Protein AF-A0A832UYL4-F1 (afdb_monomer)

Secondary structure (DSSP, 8-state):
-HHHHHHHHHHHHHHHHTSHHHHT---HHHHHSSHHHHHHHHTGGGGHHHHHHHTTS--TT-HHHHHIIIIIHHHHHHHHHGGG----GGGTT-HHHHHHHHHHHHHHHGGGT---

Radius of gyration: 13.64 Å; Cα contacts (8 Å, |Δi|>4): 101; chains: 1; bounding box: 33×24×33 Å

Foldseek 3Di:
DLLVLLVVLVVVLLVQCPDPVNVVDPDLVSSCPDPSLVVLLVSALLSLVVLLVLLVDDCVVPVSSVSCLQRNSLVSLCSRCPPVDDDDPVCPPVRVVSSVVSSVSSVVCVVVSDDD

Structure (mmCIF, N/CA/C/O backbone):
data_AF-A0A832UYL4-F1
#
_entry.id   AF-A0A832UY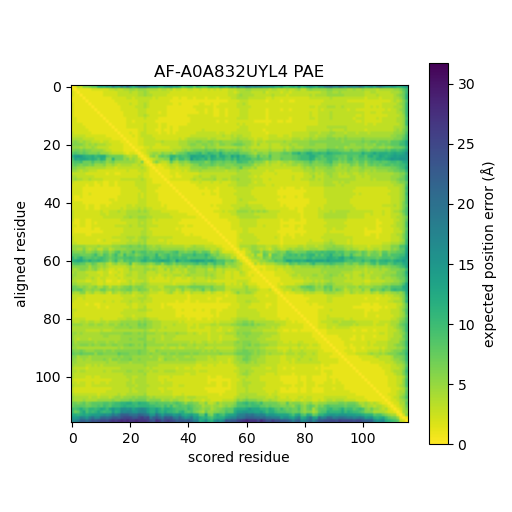L4-F1
#
loop_
_atom_site.group_PDB
_atom_site.id
_atom_site.type_symbol
_atom_site.label_atom_id
_atom_site.label_alt_id
_atom_site.label_comp_id
_atom_site.label_asym_id
_atom_site.label_entity_id
_atom_site.label_seq_id
_atom_site.pdbx_PDB_ins_code
_atom_site.Cartn_x
_atom_site.Cartn_y
_atom_site.Cartn_z
_atom_site.occupancy
_atom_site.B_iso_or_equiv
_atom_site.auth_seq_id
_atom_site.auth_comp_id
_atom_site.auth_asym_id
_atom_site.auth_atom_id
_atom_site.pdbx_PDB_model_num
ATOM 1 N N . MET A 1 1 ? 6.364 4.573 18.363 1.00 83.88 1 MET A N 1
ATOM 2 C CA . MET A 1 1 ? 4.891 4.455 18.246 1.00 83.88 1 MET A CA 1
ATOM 3 C C . MET A 1 1 ? 4.547 3.668 16.977 1.00 83.88 1 MET A C 1
ATOM 5 O O . MET A 1 1 ? 5.468 3.338 16.229 1.00 83.88 1 MET A O 1
ATOM 9 N N . LEU A 1 2 ? 3.274 3.304 16.748 1.00 91.81 2 LEU A N 1
ATOM 10 C CA . LEU A 1 2 ? 2.846 2.585 15.532 1.00 91.81 2 LEU A CA 1
ATOM 11 C C . LEU A 1 2 ? 3.261 3.348 14.267 1.00 91.81 2 LEU A C 1
ATOM 13 O O . LEU A 1 2 ? 3.890 2.775 13.386 1.00 91.81 2 LEU A O 1
ATOM 17 N N . GLU A 1 3 ? 2.991 4.653 14.239 1.00 94.12 3 GLU A N 1
ATOM 18 C CA . GLU A 1 3 ? 3.334 5.545 13.130 1.00 94.12 3 GLU A CA 1
ATOM 19 C C . GLU A 1 3 ? 4.841 5.567 12.822 1.00 94.12 3 GLU A C 1
ATOM 21 O O . GLU A 1 3 ? 5.224 5.388 11.671 1.00 94.12 3 GLU A O 1
ATOM 26 N N . ASP A 1 4 ? 5.713 5.675 13.833 1.00 95.81 4 ASP A N 1
ATOM 27 C CA . ASP A 1 4 ? 7.173 5.616 13.622 1.00 95.81 4 ASP A CA 1
ATOM 28 C C . ASP A 1 4 ? 7.602 4.285 12.995 1.00 95.81 4 ASP A C 1
ATOM 30 O O . ASP A 1 4 ? 8.466 4.231 12.119 1.00 95.81 4 ASP A O 1
ATOM 34 N N . THR A 1 5 ? 6.989 3.191 13.456 1.00 96.50 5 THR A N 1
ATOM 35 C CA . THR A 1 5 ? 7.285 1.848 12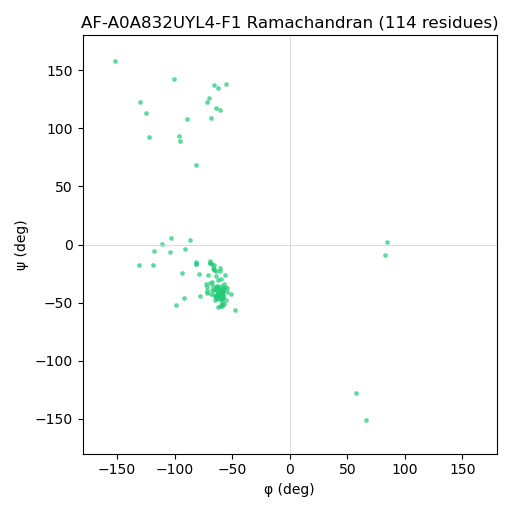.949 1.00 96.50 5 THR A CA 1
ATOM 36 C C . THR A 1 5 ? 6.802 1.709 11.513 1.00 96.50 5 THR A C 1
ATOM 38 O O . THR A 1 5 ? 7.524 1.159 10.683 1.00 96.50 5 THR A O 1
ATOM 41 N N . PHE A 1 6 ? 5.612 2.224 11.211 1.00 96.88 6 PHE A N 1
ATOM 42 C CA . PHE A 1 6 ? 5.048 2.259 9.871 1.00 96.88 6 PHE A CA 1
ATOM 43 C C . PHE A 1 6 ? 5.931 3.072 8.924 1.00 96.88 6 PHE A C 1
ATOM 45 O O . PHE A 1 6 ? 6.380 2.531 7.920 1.00 96.88 6 PHE A O 1
ATOM 52 N N . ASN A 1 7 ? 6.268 4.314 9.280 1.00 95.75 7 ASN A N 1
ATOM 53 C CA . ASN A 1 7 ? 7.092 5.202 8.460 1.00 95.75 7 ASN A CA 1
ATOM 54 C C . ASN A 1 7 ? 8.470 4.597 8.178 1.00 95.75 7 ASN A C 1
ATOM 56 O O . ASN A 1 7 ? 8.870 4.510 7.021 1.00 95.75 7 ASN A O 1
ATOM 60 N N . LYS A 1 8 ? 9.139 4.058 9.206 1.00 97.25 8 LYS A N 1
ATOM 61 C CA . LYS A 1 8 ? 10.405 3.338 9.017 1.00 97.25 8 LYS A CA 1
ATOM 62 C C . LYS A 1 8 ? 10.250 2.146 8.068 1.00 97.25 8 LYS A C 1
ATOM 64 O O . LYS A 1 8 ? 11.108 1.908 7.227 1.00 97.25 8 LYS A O 1
ATOM 69 N N . THR A 1 9 ? 9.162 1.391 8.203 1.00 97.31 9 THR A N 1
ATOM 70 C CA . THR A 1 9 ? 8.906 0.224 7.349 1.00 97.31 9 THR A CA 1
ATOM 71 C C . THR A 1 9 ? 8.597 0.642 5.905 1.00 97.31 9 THR A C 1
ATOM 73 O O . THR A 1 9 ? 8.998 -0.049 4.975 1.00 97.31 9 THR A O 1
ATOM 76 N N . ILE A 1 10 ? 7.948 1.790 5.687 1.00 95.88 10 ILE A N 1
ATOM 77 C CA . ILE A 1 10 ? 7.758 2.367 4.349 1.00 95.88 10 ILE A CA 1
ATOM 78 C C . ILE A 1 10 ? 9.095 2.753 3.724 1.00 95.88 10 ILE 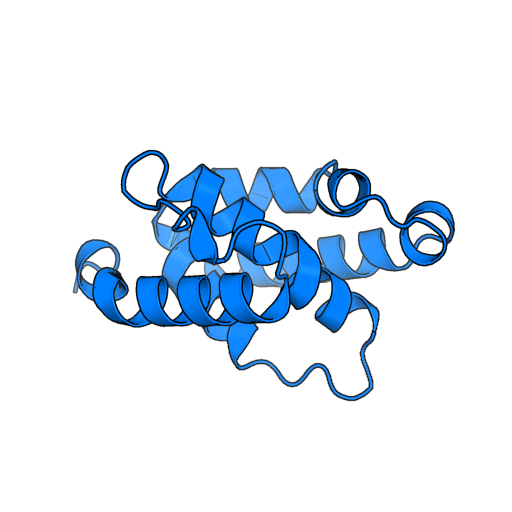A C 1
ATOM 80 O O . ILE A 1 10 ? 9.325 2.411 2.568 1.00 95.88 10 ILE A O 1
ATOM 84 N N . ASP A 1 11 ? 9.993 3.385 4.477 1.00 95.75 11 ASP A N 1
ATOM 85 C CA . ASP A 1 11 ? 11.326 3.723 3.974 1.00 95.75 11 ASP A CA 1
ATOM 86 C C . ASP A 1 11 ? 12.112 2.453 3.602 1.00 95.75 11 ASP A C 1
ATOM 88 O O . ASP A 1 11 ? 12.681 2.367 2.516 1.00 95.75 11 ASP A O 1
ATOM 92 N N . GLU A 1 12 ? 12.060 1.410 4.440 1.00 97.12 12 GLU A N 1
ATOM 93 C CA . GLU A 1 12 ? 12.646 0.095 4.136 1.00 97.12 12 GLU A CA 1
ATOM 94 C C . GLU A 1 12 ? 12.030 -0.541 2.872 1.00 97.12 12 GLU A C 1
ATOM 96 O O . GLU A 1 12 ? 12.728 -1.197 2.093 1.00 97.12 12 GLU A O 1
ATOM 101 N N . TRP A 1 13 ? 10.730 -0.348 2.638 1.00 96.25 13 TRP A N 1
ATOM 102 C CA . TRP A 1 13 ? 10.053 -0.850 1.442 1.00 96.25 13 TRP A CA 1
ATOM 103 C C . TRP A 1 13 ? 10.448 -0.075 0.179 1.00 96.25 13 TRP A C 1
ATOM 105 O O . TRP A 1 13 ? 10.675 -0.681 -0.870 1.00 96.25 13 TRP A O 1
ATOM 115 N N . ILE A 1 14 ? 10.585 1.246 0.282 1.00 94.19 14 ILE A N 1
ATOM 116 C CA . ILE A 1 14 ? 11.092 2.107 -0.792 1.00 94.19 14 ILE A CA 1
ATOM 117 C C . ILE A 1 14 ? 12.515 1.677 -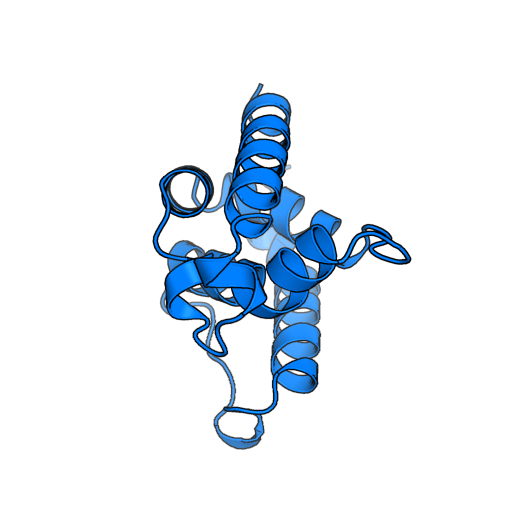1.168 1.00 94.19 14 ILE A C 1
ATOM 119 O O . ILE A 1 14 ? 12.794 1.464 -2.346 1.00 94.19 14 ILE A O 1
ATOM 123 N N . GLU A 1 15 ? 13.393 1.456 -0.184 1.00 94.94 15 GLU A N 1
ATOM 124 C CA . GLU A 1 15 ? 14.747 0.938 -0.421 1.00 94.94 15 GLU A CA 1
ATOM 125 C C . GLU A 1 15 ? 14.737 -0.450 -1.072 1.00 94.94 15 GLU A C 1
ATOM 127 O O . GLU A 1 15 ? 15.530 -0.719 -1.973 1.00 94.94 15 GLU A O 1
ATOM 132 N N . HIS A 1 16 ? 13.819 -1.338 -0.674 1.00 94.38 16 HIS A N 1
ATOM 133 C CA . HIS A 1 16 ? 13.634 -2.614 -1.369 1.00 94.38 16 HIS A CA 1
ATOM 134 C C . HIS A 1 16 ? 13.266 -2.392 -2.836 1.00 94.38 16 HIS A C 1
ATOM 136 O O . HIS A 1 16 ? 13.860 -3.027 -3.701 1.00 94.38 16 HIS A O 1
ATOM 142 N N . CYS A 1 17 ? 12.365 -1.453 -3.130 1.00 92.06 17 CYS A N 1
ATOM 143 C CA . CYS A 1 17 ? 11.952 -1.161 -4.498 1.00 92.06 17 CYS A CA 1
ATOM 144 C C . CYS A 1 17 ? 13.076 -0.577 -5.362 1.00 92.06 17 CYS A C 1
ATOM 146 O O . CYS A 1 17 ? 13.006 -0.743 -6.574 1.00 92.06 17 CYS A O 1
ATOM 148 N N . LYS A 1 18 ? 14.135 0.018 -4.793 1.00 92.19 18 LYS A N 1
ATOM 149 C CA . LYS A 1 18 ? 15.305 0.520 -5.551 1.00 92.19 18 LYS A CA 1
ATOM 150 C C . LYS A 1 18 ? 16.126 -0.573 -6.232 1.00 92.19 18 LYS A C 1
ATOM 152 O O . LYS A 1 18 ? 16.938 -0.274 -7.108 1.00 92.19 18 LYS A O 1
ATOM 157 N N . LYS A 1 19 ? 15.978 -1.834 -5.821 1.00 91.06 19 LYS A N 1
ATOM 158 C CA . LYS A 1 19 ? 16.821 -2.915 -6.338 1.00 91.06 19 LYS A CA 1
ATOM 159 C C . LYS A 1 19 ? 16.561 -3.153 -7.839 1.00 91.06 19 LYS A C 1
ATOM 161 O O . LYS A 1 19 ? 15.395 -3.179 -8.250 1.00 91.06 19 LYS A O 1
ATOM 166 N N . PRO A 1 20 ? 17.606 -3.362 -8.665 1.00 88.44 20 PRO A N 1
ATOM 167 C CA . PRO A 1 20 ? 17.464 -3.512 -10.116 1.00 88.44 20 PRO A CA 1
ATOM 168 C C . PRO A 1 20 ? 16.473 -4.598 -10.544 1.00 88.44 20 PRO A C 1
ATOM 170 O O . PRO A 1 20 ? 15.730 -4.414 -11.502 1.00 88.44 20 PRO A O 1
ATOM 173 N N . GLU A 1 21 ? 16.419 -5.716 -9.823 1.00 88.56 21 GLU A N 1
ATOM 174 C CA . GLU A 1 21 ? 15.508 -6.828 -10.096 1.00 88.56 21 GLU A CA 1
ATOM 175 C C . GLU A 1 21 ? 14.024 -6.468 -9.946 1.00 88.56 21 GLU A C 1
ATOM 177 O O . GLU A 1 21 ? 13.174 -7.131 -10.535 1.00 88.56 21 GLU A O 1
ATOM 182 N N . ILE A 1 22 ? 13.704 -5.422 -9.182 1.00 87.19 22 ILE A N 1
ATOM 183 C CA . ILE A 1 22 ? 12.338 -4.912 -9.030 1.00 87.19 22 ILE A CA 1
ATOM 184 C C . ILE A 1 22 ? 12.088 -3.821 -10.062 1.00 87.19 22 ILE A C 1
ATOM 186 O O . ILE A 1 22 ? 11.088 -3.878 -10.769 1.00 87.19 22 ILE A O 1
ATOM 190 N N . GLN A 1 23 ? 13.032 -2.890 -10.207 1.00 81.88 23 GLN A N 1
ATOM 191 C CA . GLN A 1 23 ? 12.965 -1.780 -11.163 1.00 81.88 23 GLN A CA 1
ATOM 192 C C . GLN A 1 23 ? 12.811 -2.245 -12.619 1.00 81.88 23 GLN A C 1
ATOM 194 O O . GLN A 1 23 ? 12.102 -1.622 -13.405 1.00 81.88 23 GLN A O 1
ATOM 199 N N . LEU A 1 24 ? 13.472 -3.346 -12.987 1.00 80.56 24 LEU A N 1
ATOM 200 C CA . LEU A 1 24 ? 13.456 -3.898 -14.344 1.00 80.56 24 LEU A CA 1
ATOM 201 C C . LEU A 1 24 ? 12.337 -4.927 -14.567 1.00 80.56 24 LEU A C 1
ATOM 203 O O . LEU A 1 24 ? 12.185 -5.436 -15.678 1.00 80.56 24 LEU A O 1
ATOM 207 N N . SER A 1 25 ? 11.574 -5.266 -13.527 1.00 80.38 25 SER A N 1
ATOM 208 C CA . SER A 1 25 ? 10.550 -6.306 -13.584 1.00 80.38 25 SER A CA 1
ATOM 209 C C . SER A 1 25 ? 9.152 -5.724 -13.730 1.00 80.38 25 SER A C 1
ATOM 211 O O . SER A 1 25 ? 8.789 -4.742 -13.095 1.00 80.38 25 SER A O 1
ATOM 213 N N . SER A 1 26 ? 8.309 -6.399 -14.511 1.00 72.31 26 SER A N 1
ATOM 214 C CA . SER A 1 26 ? 6.871 -6.115 -14.581 1.00 72.31 26 SER A CA 1
ATOM 215 C C . SER A 1 26 ? 6.060 -6.852 -13.503 1.00 72.31 26 SER A C 1
ATOM 217 O O . SER A 1 26 ? 4.828 -6.833 -13.529 1.00 72.31 26 SER A O 1
ATOM 219 N N . SER A 1 27 ? 6.720 -7.576 -12.590 1.00 83.38 27 SER A N 1
ATOM 220 C CA . SER A 1 27 ? 6.057 -8.418 -11.594 1.00 83.38 27 SER A CA 1
ATOM 221 C C . SER A 1 27 ? 5.733 -7.651 -10.313 1.00 83.38 27 SER A C 1
ATOM 223 O O . SER A 1 27 ? 6.595 -7.425 -9.464 1.00 83.38 27 SER A O 1
ATOM 225 N N . ILE A 1 28 ? 4.442 -7.371 -10.110 1.00 82.12 28 ILE A N 1
ATOM 226 C CA . ILE A 1 28 ? 3.897 -6.811 -8.857 1.00 82.12 28 ILE A CA 1
ATOM 227 C C . ILE A 1 28 ? 4.241 -7.698 -7.647 1.00 82.12 28 ILE A C 1
ATOM 229 O O . ILE A 1 28 ? 4.334 -7.222 -6.517 1.00 82.12 28 ILE A O 1
ATOM 233 N N . GLN A 1 29 ? 4.452 -8.999 -7.862 1.00 87.69 29 GLN A N 1
ATOM 234 C CA . GLN A 1 29 ? 4.781 -9.923 -6.782 1.00 87.69 29 GLN A CA 1
ATOM 235 C C . GLN A 1 29 ? 6.113 -9.574 -6.109 1.00 87.69 29 GLN A C 1
ATOM 237 O O . GLN A 1 29 ? 6.200 -9.685 -4.894 1.00 87.69 29 GLN A O 1
ATOM 242 N N . LEU A 1 30 ? 7.109 -9.085 -6.854 1.00 90.50 30 LEU A N 1
ATOM 243 C CA . LEU A 1 30 ? 8.419 -8.723 -6.293 1.00 90.50 30 LEU A CA 1
ATOM 244 C C . LEU A 1 30 ? 8.365 -7.462 -5.421 1.00 90.50 30 LEU A C 1
ATOM 246 O O . LEU A 1 30 ? 9.158 -7.315 -4.492 1.00 90.50 30 LEU A O 1
ATOM 250 N N . VAL A 1 31 ? 7.397 -6.580 -5.684 1.00 90.25 31 VAL A N 1
ATOM 251 C CA . VAL A 1 31 ? 7.115 -5.421 -4.827 1.00 90.25 31 VAL A CA 1
ATOM 252 C C . VAL A 1 31 ? 6.582 -5.889 -3.470 1.00 90.25 31 VAL A C 1
ATOM 254 O O . VAL A 1 31 ? 6.911 -5.294 -2.451 1.00 90.25 31 VAL A O 1
ATOM 257 N N . ARG A 1 32 ? 5.790 -6.967 -3.440 1.00 93.44 32 ARG A N 1
ATOM 258 C CA . ARG A 1 32 ? 5.119 -7.480 -2.231 1.00 93.44 32 ARG A CA 1
ATOM 259 C C . ARG A 1 32 ? 5.901 -8.567 -1.493 1.00 93.44 32 ARG A C 1
ATOM 261 O O . ARG A 1 32 ? 5.681 -8.773 -0.304 1.00 93.44 32 ARG A O 1
ATOM 268 N N . ASP A 1 33 ? 6.785 -9.288 -2.175 1.00 93.19 33 ASP A N 1
ATOM 269 C CA . ASP A 1 33 ? 7.562 -10.370 -1.573 1.00 93.19 33 ASP A CA 1
ATOM 270 C C . ASP A 1 33 ? 8.784 -9.834 -0.820 1.00 93.19 33 ASP A C 1
ATOM 272 O O . ASP A 1 33 ? 9.937 -9.989 -1.223 1.00 93.19 33 ASP A O 1
ATOM 276 N N . CYS A 1 34 ? 8.519 -9.133 0.279 1.00 94.50 34 CYS A N 1
ATOM 277 C CA . CYS A 1 34 ? 9.547 -8.562 1.131 1.00 94.50 34 CYS A CA 1
ATOM 278 C C . CYS A 1 34 ? 9.077 -8.432 2.583 1.00 94.50 34 CYS A C 1
ATOM 280 O O . CYS A 1 34 ? 7.880 -8.391 2.881 1.00 94.50 34 CYS A O 1
ATOM 282 N N . GLU A 1 35 ? 10.041 -8.363 3.503 1.00 97.00 35 GLU A N 1
ATOM 283 C CA . GLU A 1 35 ? 9.765 -8.171 4.931 1.00 97.00 35 GLU A CA 1
ATOM 284 C C . GLU A 1 35 ? 9.013 -6.866 5.233 1.00 97.00 35 GLU A C 1
ATOM 286 O O . GLU A 1 35 ? 8.051 -6.923 6.001 1.00 97.00 35 GLU A O 1
ATOM 291 N N . PRO A 1 36 ? 9.344 -5.710 4.617 1.00 97.19 36 PRO A N 1
ATOM 292 C CA . PRO A 1 36 ? 8.605 -4.477 4.869 1.00 97.19 36 PRO A CA 1
ATOM 293 C C . PRO A 1 36 ? 7.106 -4.582 4.563 1.00 97.19 36 PRO A C 1
ATOM 295 O O . PRO A 1 36 ? 6.277 -4.174 5.377 1.00 97.19 36 PRO A O 1
ATOM 298 N N . TYR A 1 37 ? 6.746 -5.210 3.439 1.00 96.94 37 TYR A N 1
ATOM 299 C CA . TYR A 1 37 ? 5.351 -5.467 3.083 1.00 96.94 37 TYR A CA 1
ATOM 300 C C . TYR A 1 37 ? 4.645 -6.316 4.145 1.00 96.94 37 TYR A C 1
ATOM 302 O O . TYR A 1 37 ? 3.612 -5.913 4.683 1.00 96.94 37 TYR A O 1
ATOM 310 N N . ARG A 1 38 ? 5.229 -7.474 4.492 1.00 97.56 38 ARG A N 1
ATOM 311 C CA . ARG A 1 38 ? 4.667 -8.393 5.498 1.00 97.56 38 ARG A CA 1
ATOM 312 C C . ARG A 1 38 ? 4.499 -7.710 6.849 1.00 97.56 38 ARG A C 1
ATOM 314 O O . ARG A 1 38 ? 3.491 -7.905 7.526 1.00 97.56 38 ARG A O 1
ATOM 321 N N . LYS A 1 39 ? 5.462 -6.871 7.224 1.00 97.69 39 LYS A N 1
ATOM 322 C CA . LYS A 1 39 ? 5.441 -6.122 8.474 1.00 97.69 39 LYS A CA 1
ATOM 323 C C . LYS A 1 39 ? 4.313 -5.092 8.502 1.00 97.69 39 LYS A C 1
ATOM 325 O O . LYS A 1 39 ? 3.606 -5.044 9.502 1.00 97.69 39 LYS A O 1
ATOM 330 N N . ILE A 1 40 ? 4.077 -4.344 7.422 1.00 97.25 40 ILE A N 1
ATOM 331 C CA . ILE A 1 40 ? 2.925 -3.429 7.327 1.00 97.25 40 ILE A CA 1
ATOM 332 C C . ILE A 1 40 ? 1.606 -4.201 7.436 1.00 97.25 40 ILE A C 1
ATOM 334 O O . ILE A 1 40 ? 0.739 -3.808 8.211 1.00 97.25 40 ILE A O 1
ATOM 338 N N . VAL A 1 41 ? 1.465 -5.326 6.728 1.00 97.12 41 VAL A N 1
ATOM 339 C CA . VAL A 1 41 ? 0.265 -6.178 6.827 1.00 97.12 41 VAL A CA 1
ATOM 340 C C . VAL A 1 41 ? 0.055 -6.680 8.261 1.00 97.12 41 VAL A C 1
ATOM 342 O O . VAL A 1 41 ? -1.068 -6.657 8.761 1.00 97.12 41 VAL A O 1
ATOM 345 N N . SER A 1 42 ? 1.128 -7.064 8.960 1.00 96.75 42 SER A N 1
ATOM 346 C CA . SER A 1 42 ? 1.055 -7.558 10.343 1.00 96.75 42 SER A CA 1
ATOM 347 C C . SER A 1 42 ? 0.613 -6.509 11.370 1.00 96.75 42 SER A C 1
ATOM 349 O O . SER A 1 42 ? 0.127 -6.877 12.436 1.00 96.75 42 SER A O 1
ATOM 351 N N . MET A 1 43 ? 0.731 -5.213 11.050 1.00 95.56 43 MET A N 1
ATOM 352 C CA . MET A 1 43 ? 0.174 -4.133 11.878 1.00 95.56 43 MET A CA 1
ATOM 353 C C . MET A 1 43 ? -1.364 -4.119 11.842 1.00 95.56 43 MET A C 1
ATOM 355 O O . MET A 1 43 ? -2.003 -3.510 12.697 1.00 95.56 43 MET A O 1
ATOM 359 N N . GLY A 1 44 ? -1.973 -4.804 10.870 1.00 94.25 44 GLY A N 1
ATOM 360 C CA . GLY A 1 44 ? -3.410 -5.010 10.794 1.00 94.25 44 GLY A CA 1
ATOM 361 C C . GLY A 1 44 ? -4.197 -3.722 10.558 1.00 94.25 44 GLY A C 1
ATOM 362 O O . GLY A 1 44 ? -3.734 -2.775 9.924 1.00 94.25 44 GLY A O 1
ATOM 363 N N . ARG A 1 45 ? -5.437 -3.699 11.057 1.00 93.38 45 ARG A N 1
ATOM 364 C CA . ARG A 1 45 ? -6.417 -2.632 10.783 1.00 93.38 45 ARG A CA 1
ATOM 365 C C . ARG A 1 45 ? -5.944 -1.244 11.218 1.00 93.38 45 ARG A C 1
ATOM 367 O O . ARG A 1 45 ? -6.298 -0.265 10.569 1.00 93.38 45 ARG A O 1
ATOM 374 N N . GLU A 1 46 ? -5.108 -1.163 12.250 1.00 91.88 46 GLU A N 1
ATOM 375 C CA . GLU A 1 46 ? -4.555 0.097 12.759 1.00 91.88 46 GLU A CA 1
ATOM 376 C C . GLU A 1 46 ? -3.615 0.787 11.756 1.00 91.88 46 GLU A C 1
ATOM 378 O O . GLU A 1 46 ? -3.424 1.998 11.827 1.00 91.88 46 GLU A O 1
ATOM 383 N N . ALA A 1 47 ? -3.060 0.052 10.785 1.00 94.69 47 ALA A N 1
ATOM 384 C CA . ALA A 1 47 ? -2.237 0.634 9.728 1.00 94.69 47 ALA A CA 1
ATOM 385 C C . ALA A 1 47 ? -3.056 1.243 8.579 1.00 94.69 47 ALA A C 1
ATOM 387 O O . ALA A 1 47 ? -2.510 2.031 7.809 1.00 94.69 47 ALA A O 1
ATOM 388 N N . LEU A 1 48 ? -4.351 0.925 8.441 1.00 94.69 48 LEU A N 1
ATOM 389 C CA . LEU A 1 48 ? -5.166 1.403 7.314 1.00 94.69 48 LEU A CA 1
ATOM 390 C C . LEU A 1 48 ? -5.241 2.939 7.201 1.00 94.69 48 LEU A C 1
ATOM 392 O O . LEU A 1 48 ? -5.118 3.435 6.078 1.00 94.69 48 LEU A O 1
ATOM 396 N N . PRO A 1 49 ? -5.369 3.717 8.298 1.00 93.06 49 PRO A N 1
ATOM 397 C CA . PRO A 1 49 ? -5.323 5.178 8.221 1.00 93.06 49 PRO A CA 1
ATOM 398 C C . PRO A 1 49 ? -3.983 5.701 7.690 1.00 93.06 49 PRO A C 1
ATOM 400 O O . PRO A 1 49 ? -3.954 6.644 6.902 1.00 93.06 49 PRO A O 1
ATOM 403 N N . LEU A 1 50 ? -2.874 5.058 8.063 1.00 94.50 50 LEU A N 1
ATOM 404 C CA . LEU A 1 50 ? -1.531 5.425 7.604 1.00 94.50 50 LEU A CA 1
ATOM 405 C C . LEU A 1 50 ? -1.328 5.048 6.127 1.00 94.50 50 LEU A C 1
ATOM 407 O O . LEU A 1 50 ? -0.835 5.850 5.338 1.00 94.50 50 LEU A O 1
ATOM 411 N N . VAL A 1 51 ? -1.805 3.868 5.714 1.00 95.12 51 VAL A N 1
ATOM 412 C CA . VAL A 1 51 ? -1.851 3.444 4.302 1.00 95.12 51 VAL A CA 1
ATOM 413 C C . VAL A 1 51 ? -2.667 4.427 3.465 1.00 95.12 51 VAL A C 1
ATOM 415 O O . VAL A 1 51 ? -2.266 4.777 2.356 1.00 95.12 51 VAL A O 1
ATOM 418 N N . ARG A 1 52 ? -3.789 4.927 3.995 1.00 93.88 52 ARG A N 1
ATOM 419 C CA . ARG A 1 52 ? -4.605 5.929 3.307 1.00 93.88 52 ARG A CA 1
ATOM 420 C C . ARG A 1 52 ? -3.841 7.230 3.070 1.00 93.88 52 ARG A C 1
ATOM 422 O O . ARG A 1 52 ? -3.957 7.788 1.979 1.00 93.88 52 ARG A O 1
ATOM 429 N N . GLN A 1 53 ? -3.060 7.701 4.040 1.00 92.00 53 GLN A N 1
ATOM 430 C CA . GLN A 1 53 ? -2.250 8.916 3.887 1.00 92.00 53 GLN A CA 1
ATOM 431 C C . GLN A 1 53 ? -1.196 8.778 2.779 1.00 92.00 53 GLN A C 1
ATOM 433 O O . GLN A 1 53 ? -0.892 9.755 2.096 1.00 92.00 53 GLN A O 1
ATOM 438 N N . LEU A 1 54 ? -0.686 7.566 2.527 1.00 92.62 54 LEU A N 1
ATOM 439 C CA . LEU A 1 54 ? 0.286 7.338 1.454 1.00 92.62 54 LEU A CA 1
ATOM 440 C C . LEU A 1 54 ? -0.276 7.616 0.057 1.00 92.62 54 LEU A C 1
ATOM 442 O O . LEU A 1 54 ? 0.497 8.010 -0.807 1.00 92.62 54 LEU A O 1
ATOM 446 N N . TYR A 1 55 ? -1.586 7.484 -0.169 1.00 89.56 55 TYR A N 1
ATOM 447 C CA . TYR A 1 55 ? -2.217 7.840 -1.450 1.00 89.56 55 TYR A CA 1
ATOM 448 C C . TYR A 1 55 ? -2.244 9.350 -1.744 1.00 89.56 55 TYR A C 1
ATOM 450 O O . TYR A 1 55 ? -2.553 9.737 -2.871 1.00 89.56 55 TYR A O 1
ATOM 458 N N . ASP A 1 56 ? -1.987 10.197 -0.744 1.00 88.69 56 ASP A N 1
ATOM 459 C CA . ASP A 1 56 ? -1.885 11.655 -0.905 1.00 88.69 56 ASP A CA 1
ATOM 460 C C . ASP A 1 56 ? -0.431 12.141 -0.880 1.00 88.69 56 ASP A C 1
ATOM 462 O O . ASP A 1 56 ? -0.165 13.321 -1.107 1.00 88.69 56 ASP A O 1
ATOM 466 N N . ARG A 1 57 ? 0.521 11.246 -0.591 1.00 88.69 57 ARG A N 1
ATOM 467 C CA . ARG A 1 57 ? 1.937 11.596 -0.539 1.00 88.69 57 ARG A CA 1
ATOM 468 C C . ARG A 1 57 ? 2.425 11.891 -1.951 1.00 88.69 57 ARG A C 1
ATOM 470 O O . ARG A 1 57 ? 2.270 11.059 -2.845 1.00 88.69 57 ARG A O 1
ATOM 477 N N . ASP A 1 58 ? 3.028 13.059 -2.133 1.00 82.81 58 ASP A N 1
ATOM 478 C CA . ASP A 1 58 ? 3.594 13.429 -3.422 1.00 82.81 58 ASP A CA 1
ATOM 479 C C . ASP A 1 58 ? 4.736 12.472 -3.784 1.00 82.81 58 ASP A C 1
ATOM 481 O O . ASP A 1 58 ? 5.739 12.365 -3.076 1.00 82.81 58 ASP A O 1
ATOM 485 N N . SER A 1 59 ? 4.546 11.746 -4.879 1.00 82.25 59 SER A N 1
ATOM 486 C CA . SER A 1 59 ? 5.540 10.857 -5.468 1.00 82.25 59 SER A CA 1
ATOM 487 C C . SER A 1 59 ? 6.194 11.475 -6.701 1.00 82.25 59 SER A C 1
ATOM 489 O O . SER A 1 59 ? 6.952 10.796 -7.400 1.00 82.25 59 SER A O 1
ATOM 491 N N . SER A 1 60 ? 5.895 12.740 -7.020 1.00 78.19 60 SER A N 1
ATOM 492 C CA . SER A 1 60 ? 6.528 13.439 -8.128 1.00 78.19 60 SER A CA 1
ATOM 493 C C . SER A 1 60 ? 8.039 13.516 -7.873 1.00 78.19 60 SER A C 1
ATOM 495 O O . SER A 1 60 ? 8.518 14.050 -6.877 1.00 78.19 60 SER A O 1
ATOM 497 N N . GLY A 1 61 ? 8.813 12.856 -8.738 1.00 77.69 61 GLY A N 1
ATOM 498 C CA . GLY A 1 61 ? 10.266 12.736 -8.587 1.00 77.69 61 GLY A CA 1
ATOM 499 C C . GLY A 1 61 ? 10.765 11.598 -7.684 1.00 77.69 61 GLY A C 1
ATOM 500 O O . GLY A 1 61 ? 11.977 11.457 -7.548 1.00 77.69 61 GLY A O 1
ATOM 501 N N . ASN A 1 62 ? 9.888 10.760 -7.117 1.00 85.62 62 ASN A N 1
ATOM 502 C CA . ASN A 1 62 ? 10.268 9.550 -6.379 1.00 85.62 62 ASN A CA 1
ATOM 503 C C . ASN A 1 62 ? 9.605 8.318 -7.014 1.00 85.62 62 ASN A C 1
ATOM 505 O O . ASN A 1 62 ? 8.462 7.970 -6.705 1.00 85.62 62 ASN A O 1
ATOM 509 N N . PHE A 1 63 ? 10.328 7.680 -7.937 1.00 84.62 63 PHE A N 1
ATOM 510 C CA . PHE A 1 63 ? 9.831 6.530 -8.692 1.00 84.62 63 PHE A CA 1
ATOM 511 C C . PHE A 1 63 ? 9.534 5.332 -7.783 1.00 84.62 63 PHE A C 1
ATOM 513 O O . PHE A 1 63 ? 8.567 4.609 -7.979 1.00 84.62 63 PHE A O 1
ATOM 520 N N . GLU A 1 64 ? 10.325 5.114 -6.743 1.00 89.12 64 GLU A N 1
ATOM 521 C CA . GLU A 1 64 ? 10.146 3.971 -5.856 1.00 89.12 64 GLU A CA 1
ATOM 522 C C . GLU A 1 64 ? 8.913 4.125 -4.967 1.00 89.12 64 GLU A C 1
ATOM 524 O O . GLU A 1 64 ? 8.181 3.158 -4.752 1.00 89.12 64 GLU A O 1
ATOM 529 N N . LEU A 1 65 ? 8.620 5.349 -4.518 1.00 85.62 65 LEU A N 1
ATOM 530 C CA . LEU A 1 65 ? 7.360 5.649 -3.842 1.00 85.62 65 LEU A CA 1
ATOM 531 C C . LEU A 1 65 ? 6.161 5.476 -4.786 1.00 85.62 65 LEU A C 1
ATOM 533 O O . LEU A 1 65 ? 5.139 4.940 -4.355 1.00 85.62 65 LEU A O 1
ATOM 537 N N . SER A 1 66 ? 6.281 5.859 -6.063 1.00 85.00 66 SER A N 1
ATOM 538 C CA . SER A 1 66 ? 5.200 5.644 -7.035 1.00 85.00 66 SER A CA 1
ATOM 539 C C . SER A 1 66 ? 4.981 4.157 -7.340 1.00 85.00 66 SER A C 1
ATOM 541 O O . SER A 1 66 ? 3.838 3.737 -7.502 1.00 85.00 66 SER A O 1
ATOM 543 N N . VAL A 1 67 ? 6.032 3.330 -7.315 1.00 85.94 67 VAL A N 1
ATOM 544 C CA . VAL A 1 67 ? 5.918 1.862 -7.381 1.00 85.94 67 VAL A CA 1
ATOM 545 C C . VAL A 1 67 ? 5.188 1.309 -6.154 1.00 85.94 67 VAL A C 1
ATOM 547 O O . VAL A 1 67 ? 4.289 0.479 -6.300 1.00 85.94 67 VAL A O 1
ATOM 550 N N . VAL A 1 68 ? 5.519 1.778 -4.945 1.00 88.31 68 VAL A N 1
ATOM 551 C CA . VAL A 1 68 ? 4.815 1.368 -3.715 1.00 88.31 68 VAL A CA 1
ATOM 552 C C . VAL A 1 68 ? 3.331 1.743 -3.782 1.00 88.31 68 VAL A C 1
ATOM 554 O O . VAL A 1 68 ? 2.484 0.896 -3.490 1.00 88.31 68 VAL A O 1
ATOM 557 N N . GLN A 1 69 ? 2.998 2.963 -4.214 1.00 85.12 69 GLN A N 1
ATOM 558 C CA . GLN A 1 69 ? 1.612 3.415 -4.401 1.00 85.12 69 GLN A CA 1
ATOM 559 C C . GLN A 1 69 ? 0.877 2.575 -5.462 1.00 85.12 69 GLN A C 1
ATOM 561 O O . GLN A 1 69 ? -0.133 1.944 -5.143 1.00 85.12 69 GLN A O 1
ATOM 566 N N . GLY A 1 70 ? 1.479 2.474 -6.653 1.00 80.81 70 GLY A N 1
ATOM 567 C CA . GLY A 1 70 ? 0.994 1.779 -7.852 1.00 80.81 70 GLY A CA 1
ATOM 568 C C . GLY A 1 70 ? 0.711 0.294 -7.675 1.00 80.81 70 GLY A C 1
ATOM 569 O O . GLY A 1 70 ? -0.226 -0.270 -8.250 1.00 80.81 70 GLY A O 1
ATOM 570 N N . HIS A 1 71 ? 1.575 -0.378 -6.918 1.00 82.12 71 HIS A N 1
ATOM 571 C CA . HIS A 1 71 ? 1.680 -1.835 -6.953 1.00 82.12 71 HIS A CA 1
ATOM 572 C C . HIS A 1 71 ? 1.663 -2.484 -5.566 1.00 82.12 71 HIS A C 1
ATOM 574 O O . HIS A 1 71 ? 1.389 -3.681 -5.452 1.00 82.12 71 HIS A O 1
ATOM 580 N N . GLY A 1 72 ? 1.917 -1.715 -4.508 1.00 89.00 72 GLY A N 1
ATOM 581 C CA . GLY A 1 72 ? 2.007 -2.211 -3.139 1.00 89.00 72 GLY A CA 1
ATOM 582 C C . GLY A 1 72 ? 0.736 -1.999 -2.320 1.00 89.00 72 GLY A C 1
ATOM 583 O O . GLY A 1 72 ? 0.218 -2.954 -1.734 1.00 89.00 72 GLY A O 1
ATOM 584 N N . LEU A 1 73 ? 0.222 -0.764 -2.273 1.00 93.69 73 LEU A N 1
ATOM 585 C CA . LEU A 1 73 ? -0.811 -0.365 -1.303 1.00 93.69 73 LEU A CA 1
ATOM 586 C C . LEU A 1 73 ? -2.122 -1.144 -1.454 1.00 93.69 73 LEU A C 1
ATOM 588 O O . LEU A 1 73 ? -2.683 -1.591 -0.456 1.00 93.69 73 LEU A O 1
ATOM 592 N N . LEU A 1 74 ? -2.570 -1.399 -2.688 1.00 94.12 74 LEU A N 1
ATOM 593 C CA . LEU A 1 74 ? -3.737 -2.251 -2.955 1.00 94.12 74 LEU A CA 1
ATOM 594 C C . LEU A 1 74 ? -3.593 -3.642 -2.311 1.00 94.12 74 LEU A C 1
ATOM 596 O O . LEU A 1 74 ? -4.557 -4.182 -1.766 1.00 94.12 74 LEU A O 1
ATOM 600 N N . GLY A 1 75 ? -2.393 -4.227 -2.377 1.00 94.00 75 GLY A N 1
ATOM 601 C CA . GLY A 1 75 ? -2.100 -5.525 -1.771 1.00 94.00 75 GLY A CA 1
ATOM 602 C C . GLY A 1 75 ? -2.227 -5.479 -0.253 1.00 94.00 75 GLY A C 1
ATOM 603 O O . GLY A 1 75 ? -2.911 -6.325 0.321 1.00 94.00 75 GLY A O 1
ATOM 604 N N . VAL A 1 76 ? -1.650 -4.446 0.366 1.00 96.25 76 VAL A N 1
ATOM 605 C CA . VAL A 1 76 ? -1.739 -4.204 1.813 1.00 96.25 76 VAL A CA 1
ATOM 606 C C . VAL A 1 76 ? -3.195 -4.088 2.259 1.00 96.25 76 VAL A C 1
ATOM 608 O O . VAL A 1 76 ? -3.614 -4.796 3.172 1.00 96.25 76 VAL A O 1
ATOM 611 N N . VAL A 1 77 ? -3.990 -3.246 1.588 1.00 95.88 77 VAL A N 1
ATOM 612 C CA . VAL A 1 77 ? -5.409 -3.054 1.929 1.00 95.88 77 VAL A CA 1
ATOM 613 C C . VAL A 1 77 ? -6.171 -4.366 1.817 1.00 95.88 77 VAL A C 1
ATOM 615 O O . VAL A 1 77 ? -6.905 -4.720 2.733 1.00 95.88 77 VAL A O 1
ATOM 618 N N . ARG A 1 78 ? -5.968 -5.120 0.732 1.00 94.88 78 ARG A N 1
A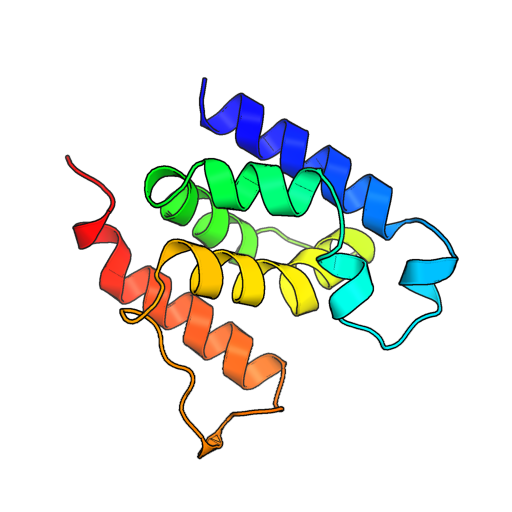TOM 619 C CA . ARG A 1 78 ? -6.643 -6.404 0.526 1.00 94.88 78 ARG A CA 1
ATOM 620 C C . ARG A 1 78 ? -6.281 -7.436 1.593 1.00 94.88 78 ARG A C 1
ATOM 622 O O . ARG A 1 78 ? -7.157 -8.173 2.026 1.00 94.88 78 ARG A O 1
ATOM 629 N N . GLU A 1 79 ? -5.019 -7.512 2.005 1.00 95.69 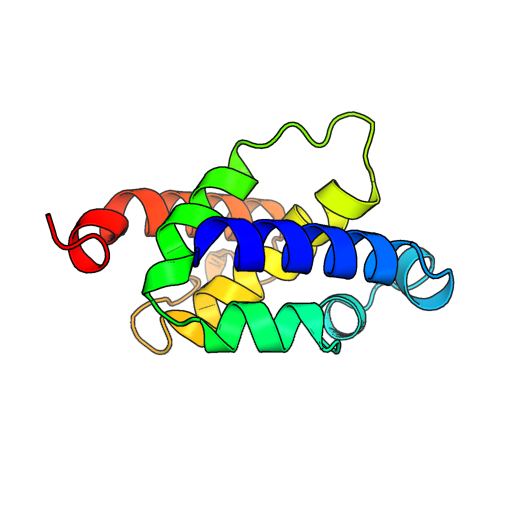79 GLU A N 1
ATOM 630 C CA . GLU A 1 79 ? -4.592 -8.474 3.028 1.00 95.69 79 GLU A CA 1
ATOM 631 C C . GLU A 1 79 ? -5.071 -8.093 4.434 1.00 95.69 79 GLU A C 1
ATOM 633 O O . GLU A 1 79 ? -5.428 -8.977 5.207 1.00 95.69 79 GLU A O 1
ATOM 638 N N . ILE A 1 80 ? -5.154 -6.798 4.753 1.00 95.50 80 ILE A N 1
ATOM 639 C CA . ILE A 1 80 ? -5.649 -6.330 6.056 1.00 95.50 80 ILE A CA 1
ATOM 640 C C . ILE A 1 80 ? 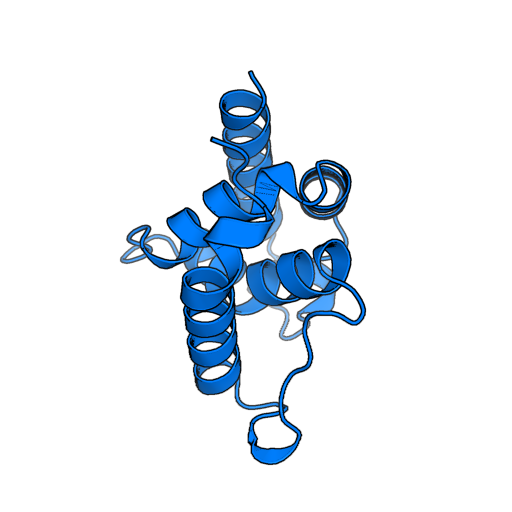-7.182 -6.388 6.146 1.00 95.50 80 ILE A C 1
ATOM 642 O O . ILE A 1 80 ? -7.730 -6.793 7.173 1.00 95.50 80 ILE A O 1
ATOM 646 N N . ALA A 1 81 ? -7.886 -5.942 5.104 1.00 93.94 81 ALA A N 1
ATOM 647 C CA . ALA A 1 81 ? -9.348 -5.884 5.088 1.00 93.94 81 ALA A CA 1
ATOM 648 C C . ALA A 1 81 ? -9.989 -7.253 4.810 1.00 93.94 81 ALA A C 1
ATOM 650 O O . ALA A 1 81 ? -11.122 -7.491 5.224 1.00 93.94 81 ALA A O 1
ATOM 651 N N . GLY A 1 82 ? -9.272 -8.158 4.137 1.00 92.88 82 GLY A N 1
ATOM 652 C CA . GLY A 1 82 ? -9.783 -9.478 3.783 1.00 92.88 82 GLY A CA 1
ATOM 653 C C . GLY A 1 82 ? -11.065 -9.377 2.955 1.00 92.88 82 GLY A C 1
ATOM 654 O O . GLY A 1 82 ? -11.116 -8.656 1.958 1.00 92.88 82 GLY A O 1
ATOM 655 N N . ASP A 1 83 ? -12.110 -10.078 3.391 1.00 93.12 83 ASP A N 1
ATOM 656 C CA . ASP A 1 83 ? -13.393 -10.149 2.683 1.00 93.12 83 ASP A CA 1
ATOM 657 C C . ASP A 1 83 ? -14.174 -8.820 2.665 1.00 93.12 83 ASP A C 1
ATOM 659 O O . ASP A 1 83 ? -15.044 -8.645 1.809 1.00 93.12 83 ASP A O 1
ATOM 663 N N . ASP A 1 84 ? -13.835 -7.860 3.538 1.00 93.12 84 ASP A N 1
ATOM 664 C CA . ASP A 1 84 ? -14.469 -6.531 3.581 1.00 93.12 84 ASP A CA 1
ATOM 665 C C . ASP A 1 84 ? -14.121 -5.669 2.346 1.00 93.12 84 ASP A C 1
ATOM 667 O O . ASP A 1 84 ? -14.776 -4.655 2.073 1.00 93.12 84 ASP A O 1
ATOM 671 N N . PHE A 1 85 ? -13.089 -6.057 1.587 1.00 94.94 85 PHE A N 1
ATOM 672 C CA . PHE A 1 85 ? -12.592 -5.323 0.430 1.00 94.94 85 PHE A CA 1
ATOM 673 C C . PHE A 1 85 ? -12.556 -6.193 -0.829 1.00 94.94 85 PHE A C 1
ATOM 675 O O . PHE A 1 85 ? -11.750 -7.113 -0.964 1.00 94.94 85 PHE A O 1
ATOM 682 N N . GLN A 1 86 ? -13.393 -5.853 -1.813 1.00 94.88 86 GLN A N 1
ATOM 683 C CA . GLN A 1 86 ? -13.462 -6.579 -3.079 1.00 94.88 86 GLN A CA 1
ATOM 684 C C . GLN A 1 86 ? -13.376 -5.640 -4.278 1.00 94.88 86 GLN A C 1
ATOM 686 O O . GLN A 1 86 ? -14.224 -4.775 -4.471 1.00 94.88 86 GLN A O 1
ATOM 691 N N . ILE A 1 87 ? -12.382 -5.870 -5.140 1.00 93.81 87 ILE A N 1
ATOM 692 C CA . ILE A 1 87 ? -12.262 -5.159 -6.416 1.00 93.81 87 ILE A CA 1
ATOM 693 C C . ILE A 1 87 ? -13.349 -5.644 -7.392 1.00 93.81 87 ILE A C 1
ATOM 695 O O . ILE A 1 87 ? -13.362 -6.842 -7.732 1.00 93.81 87 ILE A O 1
ATOM 699 N N . PRO A 1 88 ? -14.206 -4.737 -7.908 1.00 95.69 88 PRO A N 1
ATOM 700 C CA . PRO A 1 88 ? -15.194 -5.060 -8.931 1.00 95.69 88 PRO A CA 1
ATOM 701 C C . PRO A 1 88 ? -14.553 -5.699 -10.166 1.00 95.69 88 PRO A C 1
ATOM 703 O O . PRO A 1 88 ? -13.515 -5.243 -10.642 1.00 95.69 88 PRO A O 1
ATOM 706 N N . GLN A 1 89 ? -15.185 -6.732 -10.735 1.00 94.56 89 GLN A N 1
ATOM 707 C CA . GLN A 1 89 ? -14.639 -7.419 -11.917 1.00 94.56 89 GLN A CA 1
ATOM 708 C C . GLN A 1 89 ? -14.378 -6.472 -13.096 1.00 9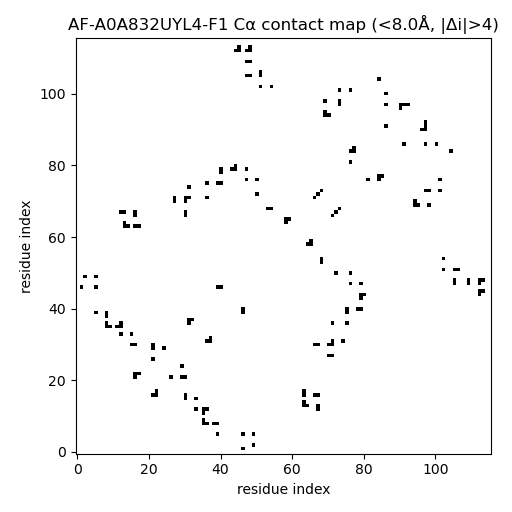4.56 89 GLN A C 1
ATOM 710 O O . GLN A 1 89 ? -13.366 -6.627 -13.771 1.00 94.56 89 GLN A O 1
ATOM 715 N N . ALA A 1 90 ? -15.240 -5.472 -13.299 1.00 96.69 90 ALA A N 1
ATOM 716 C CA . ALA A 1 90 ? -15.153 -4.523 -14.411 1.00 96.69 90 ALA A CA 1
ATOM 717 C C . ALA A 1 90 ? -13.854 -3.694 -14.439 1.00 96.69 90 ALA A C 1
ATOM 719 O O . ALA A 1 90 ? -13.468 -3.201 -15.499 1.00 96.69 90 ALA A O 1
ATOM 720 N N . ILE A 1 91 ? -13.185 -3.545 -13.290 1.00 94.69 91 ILE A N 1
ATOM 721 C CA . ILE A 1 91 ? -11.963 -2.740 -13.157 1.00 94.69 91 ILE A CA 1
ATOM 722 C C . ILE A 1 91 ? -10.715 -3.597 -12.899 1.00 94.69 91 ILE A C 1
ATOM 724 O O . ILE A 1 91 ? -9.614 -3.068 -12.762 1.00 94.69 91 ILE A O 1
ATOM 728 N N . ARG A 1 92 ? -10.846 -4.931 -12.839 1.00 88.88 92 ARG A N 1
ATOM 729 C CA . ARG A 1 92 ? -9.700 -5.823 -12.609 1.00 88.88 92 ARG A CA 1
ATOM 730 C C . ARG A 1 92 ? -8.680 -5.699 -13.738 1.00 88.88 92 ARG A C 1
ATOM 732 O O . ARG A 1 92 ? -9.030 -5.714 -14.912 1.00 88.88 92 ARG A O 1
ATOM 739 N N . GLY A 1 93 ? -7.406 -5.604 -13.365 1.00 85.94 93 GLY A N 1
ATOM 740 C CA . GLY A 1 93 ? -6.292 -5.432 -14.305 1.00 85.94 93 GLY A CA 1
ATOM 741 C C . GLY A 1 93 ? -6.063 -3.985 -14.747 1.00 85.94 93 GLY A C 1
ATOM 742 O O . GLY A 1 93 ? -5.025 -3.692 -15.331 1.00 85.94 93 GLY A O 1
ATOM 743 N N . LYS A 1 94 ? -6.972 -3.062 -14.416 1.00 90.25 94 LYS A N 1
ATOM 744 C CA . LYS A 1 94 ? -6.815 -1.637 -14.702 1.00 90.25 94 LYS A CA 1
ATOM 745 C C . LYS A 1 94 ? -6.236 -0.925 -13.483 1.00 90.25 94 LYS A C 1
ATOM 747 O O . LYS A 1 94 ? -6.978 -0.487 -12.609 1.00 90.25 94 LYS A O 1
ATOM 752 N N . VAL A 1 95 ? -4.906 -0.863 -13.410 1.00 84.25 95 VAL A N 1
ATOM 753 C CA . VAL A 1 95 ? -4.154 -0.413 -12.219 1.00 84.25 95 VAL A CA 1
ATOM 754 C C . VAL A 1 95 ? -4.710 0.894 -11.648 1.00 84.25 95 VAL A C 1
ATOM 756 O O . VAL A 1 95 ? -5.187 0.893 -10.519 1.00 84.25 95 VAL A O 1
ATOM 759 N N . THR A 1 96 ? -4.790 1.950 -12.460 1.00 86.81 96 THR A N 1
ATOM 760 C CA . THR A 1 96 ? -5.272 3.268 -12.017 1.00 86.81 96 THR A CA 1
ATOM 761 C C . THR A 1 96 ? -6.709 3.246 -11.483 1.00 86.81 96 THR A C 1
ATOM 763 O O . THR A 1 96 ? -6.994 3.866 -10.462 1.00 86.81 96 THR A O 1
ATOM 766 N N . GLU A 1 97 ? -7.627 2.516 -12.131 1.00 93.06 97 GLU A N 1
ATOM 767 C CA . GLU A 1 97 ? -9.020 2.406 -11.659 1.00 93.06 97 GLU A CA 1
ATOM 768 C C . GLU A 1 97 ? -9.091 1.636 -10.330 1.00 93.06 97 GLU A C 1
ATOM 770 O O . GLU A 1 97 ? -9.840 2.013 -9.429 1.00 93.06 97 GLU A O 1
ATOM 775 N N . MET A 1 98 ? -8.285 0.578 -10.176 1.00 92.75 98 MET A N 1
ATOM 776 C CA . MET A 1 98 ? -8.207 -0.183 -8.927 1.00 92.75 98 MET A CA 1
ATOM 777 C C . MET A 1 98 ? -7.628 0.654 -7.784 1.00 92.75 98 MET A C 1
ATOM 779 O O . MET A 1 98 ? -8.121 0.564 -6.662 1.00 92.75 98 MET A O 1
ATOM 783 N N . GLU A 1 99 ? -6.619 1.483 -8.041 1.00 90.00 99 GLU A N 1
ATOM 784 C CA . GLU A 1 99 ? -6.048 2.386 -7.037 1.00 90.00 99 GLU A CA 1
ATOM 785 C C . GLU A 1 99 ? -7.051 3.441 -6.576 1.00 90.00 99 GLU A C 1
ATOM 787 O O . GLU A 1 99 ? -7.252 3.613 -5.374 1.00 90.00 99 GLU A O 1
ATOM 792 N N . GLN A 1 100 ? -7.731 4.098 -7.520 1.00 92.56 100 GLN A N 1
ATOM 793 C CA . GLN A 1 100 ? -8.778 5.073 -7.210 1.00 92.56 100 GLN A CA 1
ATOM 794 C C . GLN A 1 100 ? -9.898 4.431 -6.392 1.00 92.56 100 GLN A C 1
ATOM 796 O O . GLN A 1 100 ? -10.294 4.970 -5.358 1.00 92.56 100 GLN A O 1
ATOM 801 N N . TYR A 1 101 ? -10.351 3.243 -6.801 1.00 95.38 101 TYR A N 1
ATOM 802 C CA . TYR A 1 101 ? -11.336 2.476 -6.046 1.00 95.38 101 TYR A CA 1
ATOM 803 C C . TYR A 1 101 ? -10.850 2.162 -4.625 1.00 95.38 101 TYR A C 1
ATOM 805 O O . TYR A 1 101 ? -11.600 2.333 -3.668 1.00 95.38 101 TYR A O 1
ATOM 813 N N . THR A 1 102 ? -9.593 1.739 -4.472 1.00 95.12 102 THR A N 1
ATOM 814 C CA . THR A 1 102 ? -9.001 1.413 -3.163 1.00 95.12 102 THR A CA 1
ATOM 815 C C . THR A 1 102 ? -8.967 2.631 -2.252 1.00 95.12 102 THR A C 1
ATOM 817 O O . THR A 1 102 ? -9.398 2.550 -1.102 1.00 95.12 102 THR A O 1
ATOM 820 N N . LYS A 1 103 ? -8.517 3.776 -2.775 1.00 94.44 103 LYS A N 1
ATOM 821 C CA . LYS A 1 103 ? -8.496 5.047 -2.047 1.00 94.44 103 LYS A CA 1
ATOM 822 C C . LYS A 1 103 ? -9.899 5.448 -1.590 1.00 94.44 103 LYS A C 1
ATOM 824 O O . LYS A 1 103 ? -10.098 5.702 -0.405 1.00 94.44 103 LYS A O 1
ATOM 829 N N . SER A 1 104 ? -10.881 5.416 -2.493 1.00 95.25 104 SER A N 1
ATOM 830 C CA . SER A 1 104 ? -12.277 5.720 -2.158 1.00 95.25 104 SER A CA 1
ATOM 831 C C . SER A 1 104 ? -12.877 4.727 -1.162 1.00 95.25 104 SER A C 1
ATOM 833 O O . SER A 1 104 ? -13.668 5.114 -0.304 1.00 95.25 104 SER A O 1
ATOM 835 N N . TRP A 1 105 ? -12.525 3.442 -1.241 1.00 95.69 105 TRP A N 1
ATOM 836 C CA . TRP A 1 105 ? -12.967 2.462 -0.251 1.00 95.69 105 TRP A CA 1
ATOM 837 C C . TRP A 1 105 ? -12.399 2.791 1.128 1.00 95.69 105 TRP A C 1
ATOM 839 O O . TRP A 1 105 ? -13.152 2.786 2.099 1.00 95.69 105 TRP A O 1
ATOM 849 N N . LEU A 1 106 ? -11.110 3.133 1.214 1.00 94.81 106 LEU A N 1
ATOM 850 C CA . LEU A 1 106 ? -10.495 3.557 2.467 1.00 94.81 106 LEU A CA 1
ATOM 851 C C . LEU A 1 106 ? -11.220 4.790 3.030 1.00 94.81 106 LEU A C 1
ATOM 853 O O . LEU A 1 106 ? -11.685 4.728 4.165 1.00 94.81 106 LEU A O 1
ATOM 857 N N . ASP A 1 107 ? -11.418 5.843 2.227 1.00 93.88 107 ASP A N 1
ATOM 858 C CA . ASP A 1 107 ? -12.137 7.068 2.629 1.00 93.88 107 ASP A CA 1
ATOM 859 C C . ASP A 1 107 ? -13.507 6.777 3.260 1.00 93.88 107 ASP A C 1
ATOM 861 O O . ASP A 1 107 ? -13.859 7.33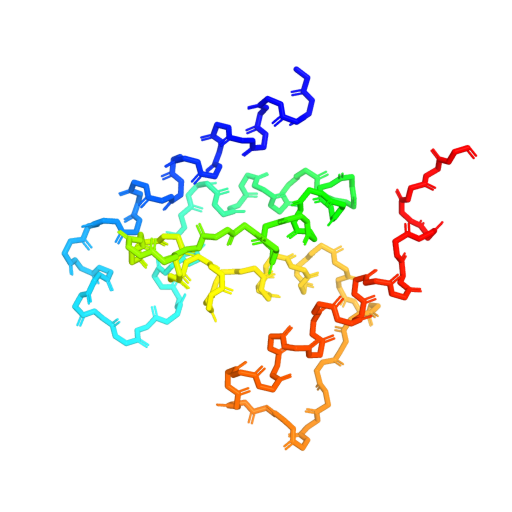8 4.296 1.00 93.88 107 ASP A O 1
ATOM 865 N N . ASN A 1 108 ? -14.261 5.847 2.671 1.00 93.12 108 ASN A N 1
ATOM 866 C CA . ASN A 1 108 ? -15.611 5.507 3.120 1.00 93.12 108 ASN A CA 1
ATOM 867 C C . ASN A 1 108 ? -15.655 4.539 4.313 1.00 93.12 108 ASN A C 1
ATOM 869 O O . ASN A 1 108 ? -16.712 4.375 4.924 1.00 93.12 108 ASN A O 1
ATOM 873 N N . ASN A 1 109 ? -14.548 3.863 4.634 1.00 91.12 109 ASN A N 1
ATOM 874 C CA . ASN A 1 109 ? -14.517 2.816 5.658 1.00 91.12 109 ASN A CA 1
ATOM 875 C C . ASN A 1 109 ? -13.595 3.132 6.843 1.00 91.12 109 ASN A C 1
ATOM 877 O O . ASN A 1 109 ? -13.629 2.388 7.820 1.00 91.12 109 ASN A O 1
ATOM 881 N N . MET A 1 110 ? -12.821 4.226 6.820 1.00 85.75 110 MET A N 1
ATOM 882 C CA . MET A 1 110 ? -11.901 4.572 7.919 1.00 85.75 110 MET A CA 1
ATOM 883 C C . MET A 1 110 ? -12.594 4.711 9.274 1.00 85.75 110 MET A C 1
ATOM 885 O O . MET A 1 110 ? -12.029 4.298 10.281 1.00 85.75 110 MET A O 1
ATOM 889 N N . SER A 1 111 ? -13.838 5.189 9.315 1.00 81.44 111 SER A N 1
ATOM 890 C CA . SER A 1 111 ? -14.616 5.294 10.559 1.00 81.44 111 SER A CA 1
ATOM 891 C C . SER A 1 111 ? -14.853 3.954 11.268 1.00 81.44 111 SER A C 1
ATOM 893 O O . SER A 1 111 ? -15.124 3.943 12.461 1.00 81.44 111 SER A O 1
ATOM 895 N N . LYS A 1 112 ? -14.728 2.819 10.567 1.00 76.19 112 LYS A N 1
ATOM 896 C CA . LYS A 1 112 ? -14.824 1.472 11.157 1.00 76.19 112 LYS A CA 1
ATOM 897 C C . LYS A 1 112 ? -13.525 1.011 11.824 1.00 76.19 112 LYS A C 1
ATOM 899 O O . LYS A 1 112 ? -13.537 0.026 12.557 1.00 76.19 112 LYS A O 1
ATOM 904 N N . TYR A 1 113 ? -12.410 1.669 11.514 1.00 70.25 113 TYR A N 1
ATOM 905 C CA . TYR A 1 113 ? -11.062 1.253 11.910 1.00 70.25 113 TYR A CA 1
ATOM 906 C C . TYR A 1 113 ? -10.356 2.287 12.792 1.00 70.25 113 TYR A C 1
ATOM 908 O O . TYR A 1 113 ? -9.410 1.944 13.494 1.00 70.25 113 TYR A O 1
ATOM 916 N N . VAL A 1 114 ? -10.837 3.531 12.798 1.00 66.12 114 VAL A N 1
ATOM 917 C CA . VAL A 1 114 ? -10.437 4.564 13.751 1.00 66.12 114 VAL A CA 1
ATOM 918 C C . VAL A 1 114 ? -11.463 4.574 14.884 1.00 66.12 114 VAL A C 1
ATOM 920 O O . VAL A 1 114 ? -12.505 5.214 14.777 1.00 66.12 114 VAL A O 1
ATOM 923 N N . ASN A 1 115 ? -11.183 3.838 15.963 1.00 50.03 115 ASN A N 1
ATOM 924 C CA . ASN A 1 115 ? -11.876 4.059 17.232 1.00 50.03 115 ASN A CA 1
ATOM 925 C C . ASN A 1 115 ? -11.434 5.428 17.767 1.00 50.03 115 ASN A C 1
ATOM 927 O O . ASN A 1 115 ? -10.284 5.576 18.183 1.00 50.03 115 ASN A O 1
ATOM 931 N N . ILE A 1 116 ? -12.335 6.409 17.727 1.00 45.38 116 ILE A N 1
ATOM 932 C CA . ILE A 1 116 ? -12.270 7.610 18.570 1.00 45.38 116 ILE A CA 1
ATOM 933 C C . ILE A 1 116 ? -13.220 7.384 19.742 1.00 45.38 116 ILE A C 1
ATOM 935 O O . ILE A 1 116 ? -14.367 6.959 19.469 1.00 45.38 116 ILE A O 1
#

pLDDT: mean 90.06, std 8.36, range [45.38, 97.69]

Sequence (116 aa):
MLEDTFNKTIDEWIEHCKKPEIQLSSSIQLVRDCEPYRKIVSMGREALPLVRQLYDRDSSGNFELSVVQGHGLLGVVREIAGDDFQIPQAIRGKVTEMEQYTKSWLDNNMSKYVNI

Solvent-accessible surface area (backbone atoms only — not comparable to full-atom values): 6760 Å² total; per-residue (Å²): 105,72,65,59,54,48,54,53,33,50,52,53,36,34,57,58,40,66,38,64,78,44,68,78,44,92,54,54,61,61,67,48,68,44,68,38,48,53,52,53,39,70,55,33,59,73,38,49,68,59,58,53,52,53,80,72,53,84,37,85,94,35,68,40,52,41,46,42,58,72,52,30,47,67,53,43,51,38,69,46,49,39,90,83,49,78,84,57,76,95,42,64,93,39,59,69,59,45,51,52,50,49,54,52,50,45,72,76,45,44,76,82,55,52,89,126

Mean predicted aligned error: 3.98 Å

Nearest PDB structures (foldseek):
  4dnd-assembly1_A  TM=3.489E-01  e=2.715E+00  Homo sapiens
  2khm-assembly1_B  TM=2.576E-01  e=3.871E+00  Araneus diadematus